Protein AF-A0A4Q3BU22-F1 (afdb_monomer_lite)

Secondary structure (DSSP, 8-state):
-HHHHHHHHHHHHHHHHHHHHHHHHHHHS-GGGHHHHHHHHHHHTHHHHHT--HHHHHHHTT-HHHHHHHHHHHHHHHHHHHHHHHHHH-HHHHHHHHHHHHHHHHHHHHHHHHTTT--GGGTS-HHHHHHHHHHHHHHHHHHHHH-

Radius of gyration: 17.02 Å; chains: 1; bounding box: 43×23×48 Å

Foldseek 3Di:
DVLVVCCVPLLVVLLVCLVCLQVVCVVVHPPVCNVVSLLVLLLSLCVLLVSDPLLVVCVVVVVVPLSVVLVVVLVVQLVVQQVVQCVVPNPSSNSVSNSVSSVVSSVSSQVVCVVVVRHPVVPDVVVVSVVSSVVSVVSSVVVVVVD

Structure (mmCIF, N/CA/C/O backbone):
data_AF-A0A4Q3BU22-F1
#
_entry.id   AF-A0A4Q3BU22-F1
#
loop_
_atom_site.group_PDB
_atom_site.id
_atom_site.type_symbol
_atom_site.label_atom_id
_atom_site.label_alt_id
_atom_site.label_comp_id
_atom_site.label_asym_id
_atom_site.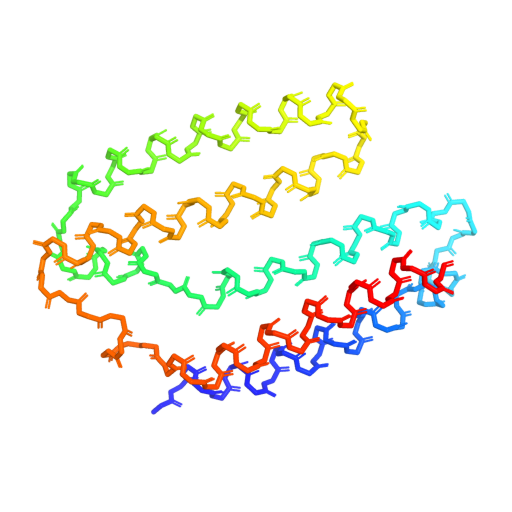label_entity_id
_atom_site.label_seq_id
_atom_site.pdbx_PDB_ins_code
_atom_site.Cartn_x
_atom_site.Cartn_y
_atom_site.Cartn_z
_atom_site.occupancy
_atom_site.B_iso_or_equiv
_atom_site.auth_seq_id
_atom_site.auth_comp_id
_atom_site.auth_asym_id
_atom_site.auth_atom_id
_atom_site.pdbx_PDB_model_num
ATOM 1 N N . HIS A 1 1 ? -25.110 2.764 0.750 1.00 54.66 1 HIS A N 1
ATOM 2 C CA . HIS A 1 1 ? -23.840 2.095 0.383 1.00 54.66 1 HIS A CA 1
ATOM 3 C C . HIS A 1 1 ? -22.987 2.927 -0.594 1.00 54.66 1 HIS A C 1
ATOM 5 O O . HIS A 1 1 ? -22.914 2.602 -1.772 1.00 54.66 1 HIS A O 1
ATOM 11 N N . LYS A 1 2 ? -22.325 4.009 -0.144 1.00 59.97 2 LYS A N 1
ATOM 12 C CA . LYS A 1 2 ? -21.425 4.809 -1.014 1.00 59.97 2 LYS A CA 1
ATOM 13 C C . LYS A 1 2 ? -20.055 4.141 -1.247 1.00 59.97 2 LYS A C 1
ATOM 15 O O . LYS A 1 2 ? -19.495 4.282 -2.327 1.00 59.97 2 LYS A O 1
ATOM 20 N N . SER A 1 3 ? -19.562 3.357 -0.283 1.00 63.97 3 SER A N 1
ATOM 21 C CA . SER A 1 3 ? -18.284 2.629 -0.366 1.00 63.97 3 SER A CA 1
ATOM 22 C C . SER A 1 3 ? -18.252 1.574 -1.481 1.00 63.97 3 SER A C 1
ATOM 24 O O . SER A 1 3 ? -17.266 1.487 -2.206 1.00 63.97 3 SER A O 1
ATOM 26 N N . LEU A 1 4 ? -19.352 0.835 -1.692 1.00 70.25 4 LEU A N 1
ATOM 27 C CA . LEU A 1 4 ? -19.467 -0.157 -2.772 1.00 70.25 4 LEU A CA 1
ATOM 28 C C . LEU A 1 4 ? -19.315 0.467 -4.163 1.00 70.25 4 LEU A C 1
ATOM 30 O O . LEU A 1 4 ? -18.581 -0.066 -4.990 1.00 70.25 4 LEU A O 1
ATOM 34 N N . ARG A 1 5 ? -19.968 1.605 -4.419 1.00 74.88 5 ARG A N 1
ATOM 35 C CA . ARG A 1 5 ? -19.894 2.288 -5.720 1.00 74.88 5 ARG A CA 1
ATOM 36 C C . ARG A 1 5 ? -18.469 2.742 -6.041 1.00 74.88 5 ARG A C 1
ATOM 38 O O . ARG A 1 5 ? -18.048 2.638 -7.186 1.00 74.88 5 ARG A O 1
ATOM 45 N N . LEU A 1 6 ? -17.727 3.195 -5.028 1.00 76.69 6 LEU A N 1
ATOM 46 C CA . LEU A 1 6 ? -16.329 3.594 -5.187 1.00 76.69 6 LEU A CA 1
ATOM 47 C C . LEU A 1 6 ? -15.446 2.399 -5.572 1.00 76.69 6 LEU A C 1
ATOM 49 O O . LEU A 1 6 ? -14.631 2.516 -6.480 1.00 76.69 6 LEU A O 1
ATOM 53 N N . MET A 1 7 ? -15.650 1.239 -4.935 1.00 79.62 7 MET A N 1
ATOM 54 C CA . MET A 1 7 ? -14.909 0.011 -5.254 1.00 79.62 7 MET A CA 1
ATOM 55 C C . MET A 1 7 ? -15.152 -0.445 -6.697 1.00 79.62 7 MET A C 1
ATOM 57 O O . MET A 1 7 ? -14.195 -0.711 -7.415 1.00 79.62 7 MET A O 1
ATOM 61 N N . HIS A 1 8 ? -16.411 -0.466 -7.145 1.00 81.06 8 HIS A N 1
ATOM 62 C CA . HIS A 1 8 ? -16.762 -0.892 -8.507 1.00 81.06 8 HIS A CA 1
ATOM 63 C C . HIS A 1 8 ? -16.247 0.059 -9.591 1.00 81.06 8 HIS A C 1
ATOM 65 O O . HIS A 1 8 ? -16.207 -0.320 -10.752 1.00 81.06 8 HIS A O 1
ATOM 71 N N . PHE A 1 9 ? -15.867 1.285 -9.238 1.00 84.00 9 PHE A N 1
ATOM 72 C CA . PHE A 1 9 ? -15.267 2.227 -10.175 1.00 84.00 9 PHE A CA 1
ATOM 73 C C . PHE A 1 9 ? -13.738 2.152 -10.142 1.00 84.00 9 PHE A C 1
ATOM 75 O O . PHE A 1 9 ? -13.093 2.030 -11.179 1.00 84.00 9 PHE A O 1
ATOM 82 N N . LEU A 1 10 ? -13.152 2.172 -8.942 1.00 84.38 10 LEU A N 1
ATOM 83 C CA . LEU A 1 10 ? -11.705 2.244 -8.768 1.00 84.38 10 LEU A CA 1
ATOM 84 C C . LEU A 1 10 ? -11.002 0.937 -9.139 1.00 84.38 10 LEU A C 1
ATOM 86 O O . LEU A 1 10 ? -9.978 0.993 -9.807 1.00 84.38 10 LEU A O 1
ATOM 90 N N . PHE A 1 11 ? -11.553 -0.229 -8.785 1.00 84.62 11 PHE A N 1
ATOM 91 C CA . PHE A 1 11 ? -10.906 -1.506 -9.109 1.00 84.62 11 PHE A CA 1
ATOM 92 C C . PHE A 1 11 ? -10.800 -1.769 -10.621 1.00 84.62 11 PHE A C 1
ATOM 94 O O . PHE A 1 11 ? -9.704 -2.113 -11.063 1.00 84.62 11 PHE A O 1
ATOM 101 N N . PRO A 1 12 ? -11.852 -1.576 -11.442 1.00 87.06 12 PRO A N 1
ATOM 102 C CA . PRO A 1 12 ? -11.730 -1.731 -12.893 1.00 87.06 12 PRO A CA 1
ATOM 103 C C . PRO A 1 12 ? -10.758 -0.739 -13.531 1.00 87.06 12 PRO A C 1
ATOM 105 O O . PRO A 1 12 ? -10.007 -1.116 -14.425 1.00 87.06 12 PRO A O 1
ATOM 108 N N . ILE A 1 13 ? -10.725 0.508 -13.050 1.00 88.69 13 ILE A N 1
ATOM 109 C CA . ILE A 1 13 ? -9.767 1.510 -13.537 1.00 88.69 13 ILE A CA 1
ATOM 110 C C . ILE A 1 13 ? -8.341 1.095 -13.188 1.00 88.69 13 ILE A C 1
ATOM 112 O O . ILE A 1 13 ? -7.465 1.142 -14.045 1.00 88.69 13 ILE A O 1
ATOM 116 N N . SER A 1 14 ? -8.102 0.651 -11.955 1.00 87.94 14 SER A N 1
ATOM 117 C CA . SER A 1 14 ? -6.804 0.126 -11.540 1.00 87.94 14 SER A CA 1
ATOM 118 C C . SER A 1 14 ? -6.390 -1.087 -12.373 1.00 87.94 14 SER A C 1
ATOM 120 O O . SER A 1 14 ? -5.241 -1.164 -12.792 1.00 87.94 14 SER A O 1
ATOM 122 N N . LEU A 1 15 ? -7.320 -1.994 -12.678 1.00 88.69 15 LEU A N 1
ATOM 123 C CA . LEU A 1 15 ? -7.057 -3.150 -13.532 1.00 88.69 15 LEU A CA 1
ATOM 124 C C . LEU A 1 15 ? -6.674 -2.730 -14.957 1.00 88.69 15 LEU A C 1
ATOM 126 O O . LEU A 1 15 ? -5.691 -3.223 -15.504 1.00 88.69 15 LEU A O 1
ATOM 130 N N . PHE A 1 16 ? -7.419 -1.785 -15.534 1.00 89.56 16 PHE A N 1
ATOM 131 C CA . PHE A 1 16 ? -7.118 -1.215 -16.843 1.00 89.56 16 PHE A CA 1
ATOM 132 C C . PHE A 1 16 ? -5.731 -0.561 -16.852 1.00 89.56 16 PHE A C 1
ATOM 134 O O . PHE A 1 16 ? -4.896 -0.886 -17.692 1.00 89.56 16 PHE A O 1
ATOM 141 N N . LEU A 1 17 ? -5.446 0.302 -15.876 1.00 87.88 17 LEU A N 1
ATOM 142 C CA . LEU A 1 17 ? -4.144 0.953 -15.744 1.00 87.88 17 LEU A CA 1
ATOM 143 C C . LEU A 1 17 ? -3.010 -0.066 -15.618 1.00 87.88 17 LEU A C 1
ATOM 145 O O . LEU A 1 17 ? -1.979 0.112 -16.255 1.00 87.88 17 LEU A O 1
ATOM 149 N N . LEU A 1 18 ? -3.206 -1.141 -14.854 1.00 88.19 18 LEU A N 1
ATOM 150 C CA . LEU A 1 18 ? -2.202 -2.183 -14.668 1.00 88.19 18 LEU A CA 1
ATOM 151 C C . LEU A 1 18 ? -1.933 -2.963 -15.958 1.00 88.19 18 LEU A C 1
ATOM 153 O O . LEU A 1 18 ? -0.777 -3.201 -16.286 1.00 88.19 18 LEU A O 1
ATOM 157 N N . ILE A 1 19 ? -2.958 -3.320 -16.733 1.00 86.50 19 ILE A N 1
ATOM 158 C CA . ILE A 1 19 ? -2.770 -4.035 -18.008 1.00 86.50 19 ILE A CA 1
ATOM 159 C C . ILE A 1 19 ? -2.093 -3.130 -19.047 1.00 86.50 19 ILE A C 1
ATOM 161 O O . ILE A 1 19 ? -1.168 -3.553 -19.739 1.00 86.50 19 ILE A O 1
ATOM 165 N N . PHE A 1 20 ? -2.517 -1.869 -19.136 1.00 85.94 20 PHE A N 1
ATOM 166 C CA . PHE A 1 20 ? -2.077 -0.957 -20.191 1.00 85.94 20 PHE A CA 1
ATOM 167 C C . PHE A 1 20 ? -0.874 -0.081 -19.820 1.00 85.94 20 PHE A C 1
ATOM 169 O O . PHE A 1 20 ? -0.441 0.697 -20.670 1.00 85.94 20 PHE A O 1
ATOM 176 N N . SER A 1 21 ? -0.303 -0.185 -18.611 1.00 84.50 21 SER A N 1
ATOM 177 C CA . SER A 1 21 ? 0.740 0.759 -18.172 1.00 84.50 21 SER A CA 1
ATOM 178 C C . SER A 1 21 ? 1.978 0.766 -19.075 1.00 84.50 21 SER A C 1
ATOM 180 O O . SER A 1 21 ? 2.477 1.839 -19.382 1.00 84.50 21 SER A O 1
ATOM 182 N N . GLY A 1 22 ? 2.445 -0.384 -19.574 1.00 82.62 22 GLY A N 1
ATOM 183 C CA . GLY A 1 22 ? 3.624 -0.451 -20.449 1.00 82.62 22 GLY A CA 1
ATOM 184 C C . GLY A 1 22 ? 3.437 0.351 -21.747 1.00 82.62 22 GLY A C 1
ATOM 185 O O . GLY A 1 22 ? 4.195 1.292 -22.001 1.00 82.62 22 GLY A O 1
ATOM 186 N N . PRO A 1 23 ? 2.400 0.045 -22.552 1.00 82.69 23 PRO A N 1
ATOM 187 C CA . PRO A 1 23 ? 2.046 0.834 -23.731 1.00 82.69 23 PRO A CA 1
ATOM 188 C C . PRO A 1 23 ? 1.755 2.308 -23.420 1.00 82.69 23 PRO A C 1
ATOM 190 O O . PRO A 1 23 ? 2.224 3.179 -24.151 1.00 82.69 23 PRO A O 1
ATOM 193 N N . LEU A 1 24 ? 1.035 2.598 -22.327 1.00 83.44 24 LEU A N 1
ATOM 194 C CA . LEU A 1 24 ? 0.748 3.969 -21.885 1.00 83.44 24 LEU A CA 1
ATOM 195 C C . LEU A 1 24 ? 2.031 4.751 -21.620 1.00 83.44 24 LEU A C 1
ATOM 197 O O . LEU A 1 24 ? 2.157 5.879 -22.086 1.00 83.44 24 LEU A O 1
ATOM 201 N N . PHE A 1 25 ? 2.997 4.156 -20.920 1.00 82.12 25 PHE A N 1
ATOM 202 C CA . PHE A 1 25 ? 4.264 4.814 -20.628 1.00 82.12 25 PHE A CA 1
ATOM 203 C C . PHE A 1 25 ? 5.104 5.019 -21.885 1.00 82.12 25 PHE A C 1
ATOM 205 O O . PHE A 1 25 ? 5.715 6.070 -22.018 1.00 82.12 25 PHE A O 1
ATOM 212 N N . LYS A 1 26 ? 5.093 4.081 -22.836 1.00 81.56 26 LYS A N 1
ATOM 213 C CA . LYS A 1 26 ? 5.780 4.256 -24.126 1.00 81.56 26 LYS A CA 1
ATOM 214 C C . LYS A 1 26 ? 5.134 5.335 -25.009 1.00 81.56 26 LYS A C 1
ATOM 216 O O . LYS A 1 26 ? 5.823 5.943 -25.820 1.00 81.56 26 LYS A O 1
ATOM 221 N N . PHE A 1 27 ? 3.820 5.534 -24.891 1.00 83.31 27 PHE A N 1
ATOM 222 C CA . PHE A 1 27 ? 3.077 6.542 -25.651 1.00 83.31 27 PHE A CA 1
ATOM 223 C C . PHE A 1 27 ? 3.173 7.942 -25.026 1.00 83.31 27 PHE A C 1
ATOM 225 O O . PHE A 1 27 ? 3.351 8.922 -25.742 1.00 83.31 27 PHE A O 1
ATOM 232 N N . LEU A 1 28 ? 3.052 8.038 -23.699 1.00 82.81 28 LEU A N 1
ATOM 233 C CA . LEU A 1 28 ? 3.053 9.307 -22.960 1.00 82.81 28 LEU A CA 1
ATOM 234 C C . LEU A 1 28 ? 4.463 9.798 -22.611 1.00 82.81 28 LEU A C 1
ATOM 236 O O . LEU A 1 28 ? 4.665 11.001 -22.452 1.00 82.81 28 LEU A O 1
ATOM 240 N N . TYR A 1 29 ? 5.426 8.885 -22.477 1.00 76.88 29 TYR A N 1
ATOM 241 C CA . TYR A 1 29 ? 6.803 9.182 -22.093 1.00 76.88 29 TYR A CA 1
ATOM 242 C C . TYR A 1 29 ? 7.804 8.580 -23.082 1.00 76.88 29 TYR A C 1
ATOM 244 O O . TYR A 1 29 ? 7.508 7.668 -23.852 1.00 76.88 29 TYR A O 1
ATOM 252 N N . ALA A 1 30 ? 9.037 9.087 -23.046 1.00 78.88 30 ALA A N 1
ATOM 253 C CA . ALA A 1 30 ? 10.124 8.510 -23.824 1.00 78.88 30 ALA A CA 1
ATOM 254 C C . ALA A 1 30 ? 10.408 7.050 -23.389 1.00 78.88 30 ALA A C 1
ATOM 256 O O . ALA A 1 30 ? 10.241 6.720 -22.212 1.00 78.88 30 ALA A O 1
ATOM 257 N N . PRO A 1 31 ? 10.933 6.183 -24.279 1.00 74.81 31 PRO A N 1
ATOM 258 C CA . PRO A 1 31 ? 11.262 4.787 -23.955 1.00 74.81 31 PRO A CA 1
ATOM 259 C C . PRO A 1 31 ? 12.200 4.611 -22.749 1.00 74.81 31 PRO A C 1
ATOM 261 O O . PRO A 1 31 ? 12.197 3.568 -22.105 1.00 74.81 31 PRO A O 1
ATOM 264 N N . ALA A 1 32 ? 12.971 5.642 -22.395 1.00 76.00 32 ALA A N 1
ATOM 265 C CA . ALA A 1 32 ? 13.815 5.662 -21.202 1.00 76.00 32 ALA A CA 1
ATOM 266 C C . ALA A 1 32 ? 13.035 5.522 -19.875 1.00 76.00 32 ALA A C 1
ATOM 268 O O . ALA A 1 32 ? 13.625 5.155 -18.862 1.00 76.00 32 ALA A O 1
ATOM 269 N N . TYR A 1 33 ? 11.721 5.773 -19.862 1.00 75.31 33 TYR A N 1
ATOM 270 C CA . TYR A 1 33 ? 10.878 5.712 -18.661 1.00 75.31 33 TYR A CA 1
ATOM 271 C C . TYR A 1 33 ? 10.175 4.362 -18.456 1.00 75.31 33 TYR A C 1
ATOM 273 O O . TYR A 1 33 ? 9.380 4.226 -17.527 1.00 75.31 33 TYR A O 1
ATOM 281 N N . ILE A 1 34 ? 10.479 3.339 -19.262 1.00 74.06 34 ILE A N 1
ATOM 282 C CA . ILE A 1 34 ? 9.925 1.983 -19.087 1.00 74.06 34 ILE A CA 1
ATOM 283 C C . ILE A 1 34 ? 10.147 1.425 -17.663 1.00 74.06 34 ILE A C 1
ATOM 285 O O . ILE A 1 34 ? 9.196 0.873 -17.108 1.00 74.06 34 ILE A O 1
ATOM 289 N N . PRO A 1 35 ? 11.302 1.627 -16.991 1.00 78.62 35 PRO A N 1
ATOM 290 C CA . PRO A 1 35 ? 11.467 1.199 -15.597 1.00 78.62 35 PRO A CA 1
ATOM 291 C C . PRO A 1 35 ? 10.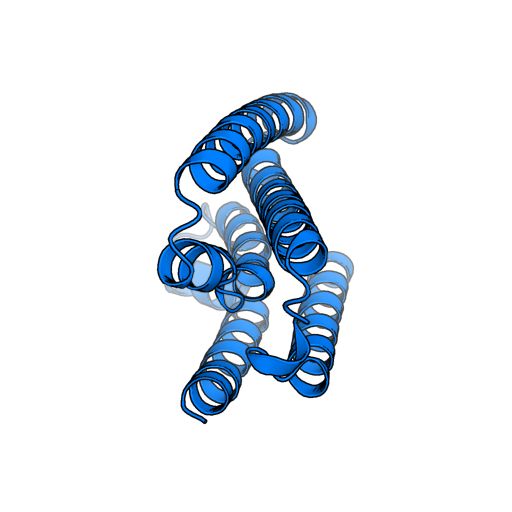468 1.845 -14.620 1.00 78.62 35 PRO A C 1
ATOM 293 O O . PRO A 1 35 ? 10.111 1.245 -13.606 1.00 78.62 35 PRO A O 1
ATOM 296 N N . ALA A 1 36 ? 9.969 3.050 -14.922 1.00 81.81 36 ALA A N 1
ATOM 297 C CA . ALA A 1 36 ? 8.956 3.717 -14.106 1.00 81.81 36 ALA A CA 1
ATOM 298 C C . ALA A 1 36 ? 7.563 3.081 -14.258 1.00 81.81 36 ALA A C 1
ATOM 300 O O . ALA A 1 36 ? 6.763 3.163 -13.324 1.00 81.81 36 ALA A O 1
ATOM 301 N N . ALA A 1 37 ? 7.287 2.395 -15.374 1.00 84.12 37 ALA A N 1
ATOM 302 C CA . ALA A 1 37 ? 6.041 1.650 -15.559 1.00 84.12 37 ALA A CA 1
ATOM 303 C C . ALA A 1 37 ? 5.924 0.502 -14.541 1.00 84.12 37 ALA A C 1
ATOM 305 O O . ALA A 1 37 ? 4.866 0.306 -13.950 1.00 84.12 37 ALA A O 1
ATOM 306 N N . HIS A 1 38 ? 7.034 -0.183 -14.247 1.00 83.88 38 HIS A N 1
ATOM 307 C CA . HIS A 1 38 ? 7.062 -1.224 -13.220 1.00 83.88 38 HIS A CA 1
ATOM 308 C C . HIS A 1 38 ? 6.770 -0.648 -11.821 1.00 83.88 38 HIS A C 1
ATOM 310 O O . HIS A 1 38 ? 6.011 -1.218 -11.039 1.00 83.88 38 HIS A O 1
ATOM 316 N N . ILE A 1 39 ? 7.352 0.506 -11.482 1.00 87.88 39 ILE A N 1
ATOM 317 C CA . ILE A 1 39 ? 7.078 1.195 -10.208 1.00 87.88 39 ILE A CA 1
ATOM 318 C C . ILE A 1 39 ? 5.598 1.595 -10.120 1.00 87.88 39 ILE A C 1
ATOM 320 O O . ILE A 1 39 ? 4.965 1.431 -9.075 1.00 87.88 39 ILE A O 1
ATOM 324 N N . PHE A 1 40 ? 5.038 2.086 -11.225 1.00 87.81 40 PHE A N 1
ATOM 325 C CA . PHE A 1 40 ? 3.625 2.424 -11.321 1.00 87.81 40 PHE A CA 1
ATOM 326 C C . PHE A 1 40 ? 2.727 1.208 -11.062 1.00 87.81 40 PHE A C 1
ATOM 328 O O . PHE A 1 40 ? 1.799 1.313 -10.262 1.00 87.81 40 PHE A O 1
ATOM 335 N N . ASP A 1 41 ? 3.034 0.049 -11.649 1.00 88.94 41 ASP A N 1
ATOM 336 C CA . ASP A 1 41 ? 2.260 -1.183 -11.445 1.00 88.94 41 ASP A CA 1
ATOM 337 C C . ASP A 1 41 ? 2.205 -1.604 -9.975 1.00 88.94 41 ASP A C 1
ATOM 339 O O . ASP A 1 41 ? 1.137 -1.941 -9.460 1.00 88.94 41 ASP A O 1
ATOM 343 N N . VAL A 1 42 ? 3.339 -1.521 -9.272 1.00 89.50 42 VAL A N 1
ATOM 344 C CA . VAL A 1 42 ? 3.396 -1.804 -7.831 1.00 89.50 42 VAL A CA 1
ATOM 345 C C . VAL A 1 42 ? 2.534 -0.804 -7.056 1.00 89.50 42 VAL A C 1
ATOM 347 O O . VAL A 1 42 ? 1.803 -1.190 -6.144 1.00 89.50 42 VAL A O 1
ATOM 350 N N . TYR A 1 43 ? 2.545 0.476 -7.432 1.00 88.38 43 TYR A N 1
ATOM 351 C CA . TYR A 1 43 ? 1.698 1.475 -6.781 1.00 88.38 43 TYR A CA 1
ATOM 352 C C . TYR A 1 43 ? 0.205 1.290 -7.043 1.00 88.38 43 TYR A C 1
ATOM 354 O O . TYR A 1 43 ? -0.596 1.640 -6.172 1.00 88.38 43 TYR A O 1
ATOM 362 N N . VAL A 1 44 ? -0.194 0.701 -8.173 1.00 88.44 44 VAL A N 1
ATOM 363 C 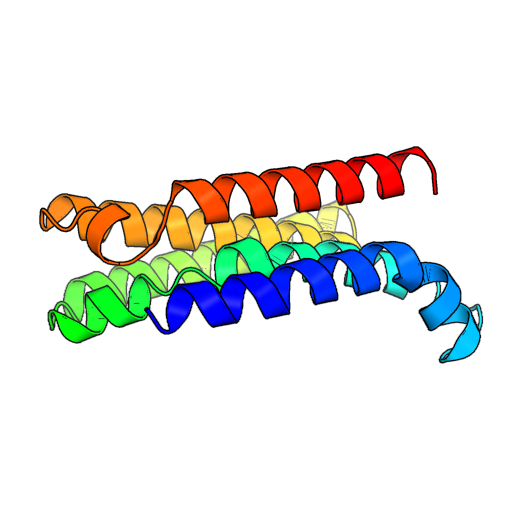CA . VAL A 1 44 ? -1.603 0.360 -8.414 1.00 88.44 44 VAL A CA 1
ATOM 364 C C . VAL A 1 44 ? -2.126 -0.597 -7.332 1.00 88.44 44 VAL A C 1
ATOM 366 O O . VAL A 1 44 ? -3.267 -0.439 -6.894 1.00 88.44 44 VAL A O 1
ATOM 369 N N . LEU A 1 45 ? -1.293 -1.503 -6.800 1.00 88.12 45 LEU A N 1
ATOM 370 C CA . LEU A 1 45 ? -1.674 -2.396 -5.692 1.00 88.12 45 LEU A CA 1
ATOM 371 C C . LEU A 1 45 ? -2.074 -1.640 -4.417 1.00 88.12 45 LEU A C 1
ATOM 373 O O . LEU A 1 45 ? -2.892 -2.139 -3.641 1.00 88.12 45 LEU A O 1
ATOM 377 N N . LEU A 1 46 ? -1.577 -0.413 -4.206 1.00 87.12 46 LEU A N 1
ATOM 378 C CA . LEU A 1 46 ? -1.961 0.399 -3.047 1.00 87.12 46 LEU A CA 1
ATOM 379 C C . LEU A 1 46 ? -3.454 0.718 -3.010 1.00 87.12 46 LEU A C 1
ATOM 381 O O . LEU A 1 46 ? -3.963 1.039 -1.933 1.00 87.12 46 LEU A O 1
ATOM 385 N N . ILE A 1 47 ? -4.169 0.624 -4.137 1.00 85.69 47 ILE A N 1
ATOM 386 C CA . ILE A 1 47 ? -5.619 0.837 -4.160 1.00 85.69 47 ILE A CA 1
ATOM 387 C C . ILE A 1 47 ? -6.339 -0.116 -3.197 1.00 85.69 47 ILE A C 1
ATOM 389 O O . ILE A 1 47 ? -7.297 0.287 -2.539 1.00 85.69 47 ILE A O 1
ATOM 393 N N . ILE A 1 48 ? -5.823 -1.341 -3.036 1.00 83.25 48 ILE A N 1
ATOM 394 C CA . ILE A 1 48 ? -6.378 -2.366 -2.147 1.00 83.25 48 ILE A CA 1
ATOM 395 C C . ILE A 1 48 ? -6.427 -1.836 -0.709 1.00 83.25 48 ILE A C 1
ATOM 397 O O . ILE A 1 48 ? -7.480 -1.867 -0.068 1.00 83.25 48 ILE A O 1
ATOM 401 N N . SER A 1 49 ? -5.308 -1.280 -0.239 1.00 81.31 49 SER A N 1
ATOM 402 C CA . SER A 1 49 ? -5.175 -0.714 1.105 1.00 81.31 49 SER A CA 1
ATOM 403 C C . SER A 1 49 ? -5.859 0.647 1.234 1.00 81.31 49 SER A C 1
ATOM 405 O O . SER A 1 49 ? -6.447 0.936 2.274 1.00 81.31 49 SER A O 1
ATOM 407 N N . ARG A 1 50 ? -5.827 1.491 0.192 1.00 79.81 50 ARG A N 1
ATOM 408 C CA . ARG A 1 50 ? -6.410 2.848 0.215 1.00 79.81 50 ARG A CA 1
ATOM 409 C C . ARG A 1 50 ? -7.934 2.863 0.258 1.00 79.81 50 ARG A C 1
ATOM 4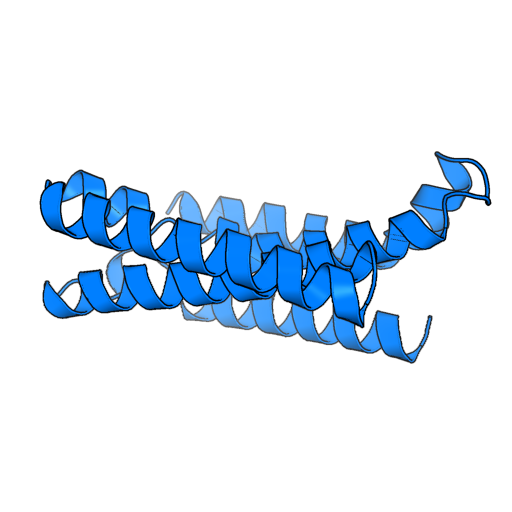11 O O . ARG A 1 50 ? -8.506 3.845 0.713 1.00 79.81 50 ARG A O 1
ATOM 418 N N . LEU A 1 51 ? -8.589 1.796 -0.189 1.00 76.94 51 LEU A N 1
ATOM 419 C CA . LEU A 1 51 ? -10.047 1.668 -0.133 1.00 76.94 51 LEU A CA 1
ATOM 420 C C . LEU A 1 51 ? -10.573 1.293 1.259 1.00 76.94 51 LEU A C 1
ATOM 422 O O . LEU A 1 51 ? -11.775 1.405 1.512 1.00 76.94 51 LEU A O 1
ATOM 426 N N . ILE A 1 52 ? -9.690 0.861 2.162 1.00 77.31 52 ILE A N 1
ATOM 427 C CA . ILE A 1 52 ? -10.020 0.578 3.556 1.00 77.31 52 ILE A CA 1
ATOM 428 C C . ILE A 1 52 ? -9.665 1.818 4.382 1.00 77.31 52 ILE A C 1
ATOM 430 O O . ILE A 1 52 ? -8.497 2.188 4.507 1.00 77.31 52 ILE A O 1
ATOM 434 N N . PHE A 1 53 ? -10.673 2.430 5.006 1.00 78.81 53 PHE A N 1
ATOM 435 C CA . PHE A 1 53 ? -10.520 3.635 5.830 1.00 78.81 53 PHE A CA 1
ATOM 436 C C . PHE A 1 53 ? -10.701 3.345 7.337 1.00 78.81 53 PHE A C 1
ATOM 438 O O . PHE A 1 53 ? -11.564 3.950 7.973 1.00 78.81 53 PHE A O 1
ATOM 445 N N . PRO A 1 54 ? -9.921 2.430 7.955 1.00 75.56 54 PRO A N 1
ATOM 446 C CA . PRO A 1 54 ? -10.110 2.075 9.361 1.00 75.56 54 PRO A CA 1
ATOM 447 C C . PRO A 1 54 ? -9.704 3.230 10.284 1.00 75.56 54 PRO A C 1
ATOM 449 O O . PRO A 1 54 ? -10.292 3.411 11.342 1.00 75.56 54 PRO A O 1
ATOM 452 N N . GLN A 1 55 ? -8.758 4.066 9.846 1.00 76.12 55 GLN A N 1
ATOM 453 C CA . GLN A 1 55 ? -8.330 5.266 10.557 1.00 76.12 55 GLN A CA 1
ATOM 454 C C . GLN A 1 55 ? -9.487 6.259 10.741 1.00 76.12 55 GLN A C 1
ATOM 456 O O . GLN A 1 55 ? -9.672 6.798 11.826 1.00 76.12 55 GLN A O 1
ATOM 461 N N . THR A 1 56 ? -10.314 6.456 9.709 1.00 81.38 56 THR A N 1
ATOM 462 C CA . THR A 1 56 ? -11.511 7.306 9.786 1.00 81.38 56 THR A CA 1
ATOM 463 C C . THR A 1 56 ? -12.522 6.757 10.791 1.00 81.38 56 THR A C 1
ATOM 465 O O . THR A 1 56 ? -13.133 7.530 11.521 1.00 81.38 56 THR A O 1
ATOM 468 N N . VAL A 1 57 ? -12.663 5.430 10.873 1.00 80.06 57 VAL A N 1
ATOM 469 C CA . VAL A 1 57 ? -13.527 4.776 11.869 1.00 80.06 57 VAL A CA 1
ATOM 470 C C . VAL A 1 57 ? -12.973 4.980 13.284 1.00 80.06 57 VAL A C 1
ATOM 472 O O . VAL A 1 57 ? -13.724 5.380 14.167 1.00 80.06 57 VAL A O 1
ATOM 475 N N . LEU A 1 58 ? -11.665 4.783 13.493 1.00 75.19 58 LEU A N 1
ATOM 476 C CA . LEU A 1 58 ? -10.988 5.018 14.779 1.00 75.19 58 LEU A CA 1
ATOM 477 C C . LEU A 1 58 ? -11.094 6.481 15.251 1.00 75.19 58 LEU A C 1
ATOM 479 O O . LEU A 1 58 ? -11.299 6.732 16.439 1.00 75.19 58 LEU A O 1
ATOM 483 N N . LEU A 1 59 ? -10.990 7.439 14.326 1.00 80.38 59 LEU A N 1
ATOM 484 C CA . LEU A 1 59 ? -11.208 8.864 14.597 1.00 80.38 59 LEU A CA 1
ATOM 485 C C . LEU A 1 59 ? -12.659 9.157 14.994 1.00 80.38 59 LEU A C 1
ATOM 487 O O . LEU A 1 59 ? -12.894 9.909 15.938 1.00 80.38 59 LEU A O 1
ATOM 491 N N . ALA A 1 60 ? -13.628 8.548 14.306 1.00 80.12 60 ALA A N 1
ATOM 492 C CA . ALA A 1 60 ? -15.051 8.748 14.579 1.00 80.12 60 ALA A CA 1
ATOM 493 C C . ALA A 1 60 ? -15.474 8.240 15.969 1.00 80.12 60 ALA A C 1
ATOM 495 O O . ALA A 1 60 ? -16.394 8.793 16.562 1.00 80.12 60 ALA A O 1
ATOM 496 N N . ILE A 1 61 ? -14.788 7.229 16.512 1.00 80.50 61 ILE A N 1
ATOM 497 C CA . ILE A 1 61 ? -15.022 6.716 17.875 1.00 80.50 61 ILE A CA 1
ATOM 498 C C . ILE A 1 61 ? -14.187 7.436 18.955 1.00 80.50 61 ILE A C 1
ATOM 500 O O . ILE A 1 61 ? -14.074 6.940 20.075 1.00 80.50 61 ILE A O 1
ATOM 504 N N . HIS A 1 62 ? -13.580 8.586 18.627 1.00 74.94 62 HIS A N 1
ATOM 505 C CA . HIS A 1 62 ? -12.811 9.455 19.532 1.00 74.94 62 HIS A CA 1
ATOM 506 C C . HIS A 1 62 ? -11.632 8.789 20.273 1.00 74.94 62 HIS A C 1
ATOM 508 O O . HIS A 1 62 ? -11.187 9.275 21.315 1.00 74.94 62 HIS A O 1
ATOM 514 N N . GLN A 1 63 ? -11.048 7.714 19.732 1.00 69.31 63 GLN A N 1
ATOM 515 C CA . GLN A 1 63 ? -9.899 7.030 20.350 1.00 69.31 63 GLN A CA 1
ATOM 516 C C . GLN A 1 63 ? -8.548 7.626 19.953 1.00 69.31 63 GLN A C 1
ATOM 518 O O . GLN A 1 63 ? -7.622 6.927 19.534 1.00 69.31 63 GLN A O 1
ATOM 523 N N . ASN A 1 64 ? -8.421 8.938 20.137 1.00 72.62 64 ASN A N 1
ATOM 524 C CA . ASN A 1 64 ? -7.288 9.717 19.642 1.00 72.62 64 ASN A CA 1
ATOM 525 C C . ASN A 1 64 ? -5.941 9.266 20.234 1.00 72.62 64 ASN A C 1
ATOM 527 O O . ASN A 1 64 ? -4.943 9.259 19.525 1.00 72.62 64 ASN A O 1
ATOM 531 N N . GLN A 1 65 ? -5.894 8.823 21.496 1.00 76.06 65 GLN A N 1
ATOM 532 C CA . GLN A 1 65 ? -4.632 8.394 22.118 1.00 76.06 65 GLN A CA 1
ATOM 533 C C . GLN A 1 65 ? -4.077 7.101 21.503 1.00 76.06 65 GLN A C 1
ATOM 535 O O . GLN A 1 65 ? -2.902 7.040 21.152 1.00 76.06 65 GLN A O 1
ATOM 540 N N . LYS A 1 66 ? -4.918 6.072 21.325 1.00 73.94 66 LYS A N 1
ATOM 541 C CA . LYS A 1 66 ? -4.498 4.807 20.692 1.00 73.94 66 LYS A CA 1
ATOM 542 C C . LYS A 1 66 ? -4.153 5.013 19.219 1.00 73.94 66 LYS A C 1
ATOM 544 O O . LYS A 1 66 ? -3.216 4.402 18.717 1.00 73.94 66 LYS A O 1
ATOM 549 N N . LEU A 1 67 ? -4.872 5.915 18.554 1.00 77.81 67 LEU A N 1
ATOM 550 C CA . LEU A 1 67 ? -4.600 6.298 17.176 1.00 77.81 67 LEU A CA 1
ATOM 551 C C . LEU A 1 67 ? -3.228 6.962 17.010 1.00 77.81 67 LEU A C 1
ATOM 553 O O . LEU A 1 67 ? -2.511 6.641 16.065 1.00 77.81 67 LEU A O 1
ATOM 557 N N . LEU A 1 68 ? -2.849 7.862 17.922 1.00 81.81 68 LEU A N 1
ATOM 558 C CA . LEU A 1 68 ? -1.537 8.514 17.895 1.00 81.81 68 LEU A CA 1
ATOM 559 C C . LEU A 1 68 ? -0.399 7.497 18.031 1.00 81.81 68 LEU A C 1
ATOM 561 O O . LEU A 1 68 ? 0.536 7.530 17.235 1.00 81.81 68 LEU A O 1
ATOM 565 N N . TRP A 1 69 ? -0.508 6.553 18.971 1.00 83.25 69 TRP A N 1
ATOM 566 C CA . TRP A 1 69 ? 0.470 5.468 19.114 1.00 83.25 69 TRP A CA 1
ATOM 567 C C . TRP A 1 69 ? 0.540 4.572 17.873 1.00 83.25 69 TRP A C 1
ATOM 569 O O . TRP A 1 69 ? 1.635 4.272 17.398 1.00 83.25 69 TRP A O 1
ATOM 579 N N . ALA A 1 70 ? -0.614 4.190 17.315 1.00 81.44 70 ALA A N 1
ATOM 580 C CA . ALA A 1 70 ? -0.686 3.397 16.088 1.00 81.44 70 ALA A CA 1
ATOM 581 C C . ALA A 1 70 ? 0.008 4.104 14.914 1.00 81.44 70 ALA A C 1
ATOM 583 O O . ALA A 1 70 ? 0.824 3.499 14.222 1.00 81.44 70 ALA A O 1
ATOM 584 N N . THR A 1 71 ? -0.265 5.400 14.750 1.00 82.50 71 THR A N 1
ATOM 585 C CA . THR A 1 71 ? 0.303 6.226 13.678 1.00 82.50 71 THR A CA 1
ATOM 586 C C . THR A 1 71 ? 1.813 6.403 13.878 1.00 82.50 71 THR A C 1
ATOM 588 O O . THR A 1 71 ? 2.581 6.291 12.930 1.00 82.50 71 THR A O 1
ATOM 591 N N . GLY A 1 72 ? 2.286 6.614 15.111 1.00 87.94 72 GLY A N 1
ATOM 592 C CA . GLY A 1 72 ? 3.723 6.697 15.397 1.00 87.94 72 GLY A CA 1
ATOM 593 C C . GLY A 1 72 ? 4.472 5.417 15.012 1.00 87.94 72 GLY A C 1
ATOM 594 O O . GLY A 1 72 ? 5.489 5.470 14.320 1.00 87.94 72 GLY A O 1
ATOM 595 N N . PHE A 1 73 ? 3.935 4.259 15.401 1.00 86.94 73 PHE A N 1
ATOM 596 C CA . PHE A 1 73 ? 4.527 2.965 15.059 1.00 86.94 73 PHE A CA 1
ATOM 597 C C . PHE A 1 73 ? 4.475 2.678 13.550 1.00 86.94 73 PHE A C 1
ATOM 599 O O . PHE A 1 73 ? 5.445 2.188 12.970 1.00 86.94 73 PHE A O 1
ATOM 606 N N . GLU A 1 74 ? 3.377 3.051 12.893 1.00 86.25 74 GLU A N 1
ATOM 607 C CA . GLU A 1 74 ? 3.225 2.981 11.439 1.00 86.25 74 GLU A CA 1
ATOM 608 C C . GLU A 1 74 ? 4.328 3.761 10.711 1.00 86.25 74 GLU A C 1
ATOM 610 O O . GLU A 1 74 ? 4.936 3.237 9.775 1.00 86.25 74 GLU A O 1
ATOM 615 N N . TRP A 1 75 ? 4.612 4.992 11.136 1.00 90.81 75 TRP A N 1
ATOM 616 C CA . TRP A 1 75 ? 5.653 5.818 10.524 1.00 90.81 75 TRP A CA 1
ATOM 617 C C . TRP A 1 75 ? 7.040 5.184 10.643 1.00 90.81 75 TRP A C 1
ATOM 619 O O . TRP A 1 75 ? 7.790 5.170 9.665 1.00 90.81 75 TRP A O 1
ATOM 629 N N . ILE A 1 76 ? 7.359 4.598 11.800 1.00 92.69 76 ILE A N 1
ATOM 630 C CA . ILE A 1 76 ? 8.626 3.886 12.013 1.00 92.69 76 ILE A CA 1
ATOM 631 C C . ILE A 1 76 ? 8.733 2.694 11.058 1.00 92.69 76 ILE A C 1
ATOM 633 O O . ILE A 1 76 ? 9.749 2.543 10.380 1.00 92.69 76 ILE A O 1
ATOM 637 N N . ILE A 1 77 ? 7.672 1.887 10.948 1.00 91.31 77 ILE A N 1
ATOM 638 C CA . ILE A 1 77 ? 7.623 0.753 10.016 1.00 91.31 77 ILE A CA 1
ATOM 639 C C . ILE A 1 77 ? 7.802 1.229 8.570 1.00 91.31 77 ILE A C 1
ATOM 641 O O . ILE A 1 77 ? 8.594 0.643 7.833 1.00 91.31 77 ILE A O 1
ATOM 645 N N . LYS A 1 78 ? 7.102 2.294 8.160 1.00 90.88 78 LYS A N 1
ATOM 646 C CA . LYS A 1 78 ? 7.178 2.854 6.801 1.00 90.88 78 LYS A CA 1
ATOM 647 C C . LYS A 1 78 ? 8.586 3.307 6.449 1.00 90.88 78 LYS A C 1
ATOM 649 O O . LYS A 1 78 ? 9.088 2.966 5.381 1.00 90.88 78 LYS A O 1
ATOM 654 N N . ILE A 1 79 ? 9.218 4.070 7.333 1.00 93.44 79 ILE A N 1
ATOM 655 C CA . ILE A 1 79 ? 10.577 4.568 7.112 1.00 93.44 79 ILE A CA 1
ATOM 656 C C . ILE A 1 79 ? 11.563 3.395 7.101 1.00 93.44 79 ILE A C 1
ATOM 658 O O . ILE A 1 79 ? 12.364 3.286 6.173 1.00 93.44 79 ILE A O 1
ATOM 662 N N . GLY A 1 80 ? 11.461 2.485 8.074 1.00 94.69 80 GLY A N 1
ATOM 663 C CA . GLY A 1 80 ? 12.342 1.323 8.186 1.00 94.69 80 GLY A CA 1
ATOM 664 C C . GLY A 1 80 ? 12.284 0.411 6.959 1.00 94.69 80 GLY A C 1
ATOM 665 O O . GLY A 1 80 ? 13.323 0.101 6.378 1.00 94.69 80 GLY A O 1
ATOM 666 N N . LEU A 1 81 ? 11.079 0.039 6.513 1.00 92.50 81 LEU A N 1
ATOM 667 C CA . LEU A 1 81 ? 10.888 -0.780 5.310 1.00 92.50 81 LEU A CA 1
ATOM 668 C C . LEU A 1 81 ? 11.408 -0.078 4.057 1.00 92.50 81 LEU A C 1
ATOM 670 O O . LEU A 1 81 ? 12.082 -0.716 3.254 1.00 92.50 81 LEU A O 1
ATOM 674 N N . ASN A 1 82 ? 11.126 1.219 3.894 1.00 92.44 82 ASN A N 1
ATOM 675 C CA . ASN A 1 82 ? 11.584 1.960 2.719 1.00 92.44 82 ASN A CA 1
ATOM 676 C C . ASN A 1 82 ? 13.110 2.010 2.636 1.00 92.44 82 ASN A C 1
ATOM 678 O O . ASN A 1 82 ? 13.655 1.746 1.568 1.00 92.44 82 ASN A O 1
ATOM 682 N N . ILE A 1 83 ? 13.800 2.294 3.745 1.00 93.81 83 ILE A N 1
ATOM 683 C CA . ILE A 1 83 ? 15.270 2.308 3.780 1.00 93.81 83 ILE A CA 1
ATOM 684 C C . ILE A 1 83 ? 15.820 0.910 3.485 1.00 93.81 83 ILE A C 1
ATOM 686 O O . ILE A 1 83 ? 16.725 0.760 2.663 1.00 93.81 83 ILE A O 1
ATOM 690 N N . TRP A 1 84 ? 15.255 -0.120 4.117 1.00 94.44 84 TRP A N 1
ATOM 691 C CA . TRP A 1 84 ? 15.736 -1.488 3.959 1.00 94.44 84 TRP A CA 1
ATOM 692 C C . TRP A 1 84 ? 15.568 -1.996 2.521 1.00 94.44 84 TRP A C 1
ATOM 694 O O . TRP A 1 84 ? 16.509 -2.527 1.930 1.00 94.44 84 TRP A O 1
ATOM 704 N N . PHE A 1 85 ? 14.400 -1.783 1.917 1.00 92.25 85 PHE A N 1
ATOM 705 C CA . PHE A 1 85 ? 14.138 -2.231 0.551 1.00 92.25 85 PHE A CA 1
ATOM 706 C C . PHE A 1 85 ? 14.848 -1.376 -0.493 1.00 92.25 85 PHE A C 1
ATOM 708 O O . PHE A 1 85 ? 15.226 -1.912 -1.532 1.00 92.25 85 PHE A O 1
ATOM 715 N N . LEU A 1 86 ? 15.056 -0.081 -0.232 1.00 92.31 86 LEU A N 1
ATOM 716 C CA . LEU A 1 86 ? 15.884 0.763 -1.091 1.00 92.31 86 LEU A CA 1
ATOM 717 C C . LEU A 1 86 ? 17.301 0.193 -1.203 1.00 92.31 86 LEU A C 1
ATOM 719 O O . LEU A 1 86 ? 17.851 0.146 -2.300 1.00 92.31 86 LEU A O 1
ATOM 723 N N . TYR A 1 87 ? 17.873 -0.279 -0.094 1.00 92.19 87 TYR A N 1
ATOM 724 C CA . TYR A 1 87 ? 19.212 -0.861 -0.104 1.00 92.19 87 TYR A CA 1
ATOM 725 C C . TYR A 1 87 ? 19.286 -2.175 -0.900 1.00 92.19 87 TYR A C 1
ATOM 727 O O . TYR A 1 87 ? 20.263 -2.406 -1.604 1.00 92.19 87 TYR A O 1
ATOM 735 N N . ILE A 1 88 ? 18.254 -3.023 -0.822 1.00 91.38 88 ILE A N 1
ATOM 736 C CA . ILE A 1 88 ? 18.250 -4.343 -1.479 1.00 91.38 88 ILE A CA 1
ATOM 737 C C . ILE A 1 88 ? 17.852 -4.254 -2.960 1.00 91.38 88 ILE A C 1
ATOM 739 O O . ILE A 1 88 ? 18.469 -4.890 -3.810 1.00 91.38 88 ILE A O 1
ATOM 743 N N . PHE A 1 89 ? 16.804 -3.490 -3.274 1.00 85.75 89 PHE A N 1
ATOM 744 C CA . PHE A 1 89 ? 16.136 -3.505 -4.582 1.00 85.75 89 PHE A CA 1
ATOM 745 C C . PHE A 1 89 ? 16.220 -2.164 -5.327 1.00 85.75 89 PHE A C 1
ATOM 747 O O . PHE A 1 89 ? 15.645 -2.026 -6.408 1.00 85.75 89 PHE A O 1
ATOM 754 N N . GLY A 1 90 ? 16.890 -1.153 -4.767 1.00 87.12 90 GLY A N 1
ATOM 755 C CA . GLY A 1 90 ? 16.960 0.183 -5.353 1.00 87.12 90 GLY A CA 1
ATOM 756 C C . GLY A 1 90 ? 15.610 0.910 -5.338 1.00 87.12 90 GLY A C 1
ATOM 757 O O . GLY A 1 90 ? 14.763 0.694 -4.471 1.00 87.12 90 GLY A O 1
ATOM 758 N N . LEU A 1 91 ? 15.385 1.784 -6.322 1.00 85.94 91 LEU A N 1
ATOM 759 C CA . LEU A 1 91 ? 14.161 2.593 -6.417 1.00 85.94 91 LEU A CA 1
ATOM 760 C C . LEU A 1 91 ? 12.857 1.765 -6.481 1.00 85.94 91 LEU A C 1
ATOM 762 O O . LEU A 1 91 ? 11.912 2.131 -5.779 1.00 85.94 91 LEU A O 1
ATOM 766 N N . PRO A 1 92 ? 12.766 0.641 -7.227 1.00 86.50 92 PRO A N 1
ATOM 767 C CA . PRO A 1 92 ? 11.594 -0.240 -7.170 1.00 86.50 92 PRO A CA 1
ATOM 768 C C . PRO A 1 92 ? 11.329 -0.817 -5.774 1.00 86.50 92 PRO A C 1
ATOM 770 O O . PRO A 1 92 ? 10.175 -1.031 -5.403 1.00 86.50 92 PRO A O 1
ATOM 773 N N . GLY A 1 93 ? 12.383 -1.002 -4.974 1.00 87.12 93 GLY A N 1
ATOM 774 C CA . GLY A 1 93 ? 12.293 -1.424 -3.578 1.00 87.12 93 GLY A CA 1
ATOM 775 C C . GLY A 1 93 ? 11.395 -0.532 -2.733 1.00 87.12 93 GLY A C 1
ATOM 776 O O . GLY A 1 93 ? 10.591 -1.038 -1.955 1.00 87.12 93 GLY A O 1
ATOM 777 N N . ILE A 1 94 ? 11.460 0.784 -2.942 1.00 89.44 94 ILE A N 1
ATOM 778 C CA . ILE A 1 94 ? 10.610 1.755 -2.238 1.00 89.44 94 ILE A CA 1
ATOM 779 C C . ILE A 1 94 ? 9.126 1.477 -2.518 1.00 89.44 94 ILE A C 1
ATOM 781 O O . ILE A 1 94 ? 8.297 1.531 -1.609 1.00 89.44 94 ILE A O 1
ATOM 785 N N . ALA A 1 95 ? 8.768 1.135 -3.759 1.00 88.81 95 ALA A N 1
ATOM 786 C CA . ALA A 1 95 ? 7.382 0.839 -4.112 1.00 88.81 95 ALA A CA 1
ATOM 787 C C . ALA A 1 95 ? 6.881 -0.422 -3.388 1.00 88.81 95 ALA A C 1
ATOM 789 O O . ALA A 1 95 ? 5.805 -0.406 -2.785 1.00 88.81 95 ALA A O 1
ATOM 790 N N . TYR A 1 96 ? 7.691 -1.484 -3.367 1.00 88.12 96 TYR A N 1
ATOM 791 C CA . TYR A 1 96 ? 7.376 -2.716 -2.639 1.00 88.12 96 TYR A CA 1
ATOM 792 C C . TYR A 1 96 ? 7.272 -2.496 -1.126 1.00 88.12 96 TYR A C 1
ATOM 794 O O . TYR A 1 96 ? 6.302 -2.936 -0.503 1.00 88.12 96 TYR A O 1
ATOM 802 N N . ALA A 1 97 ? 8.222 -1.765 -0.539 1.00 91.94 97 ALA A N 1
ATOM 803 C CA . ALA A 1 97 ? 8.183 -1.388 0.870 1.00 91.94 97 ALA A CA 1
ATOM 804 C C . ALA A 1 97 ? 6.936 -0.578 1.205 1.00 91.94 97 ALA A C 1
ATOM 806 O O . ALA A 1 97 ? 6.309 -0.819 2.233 1.00 91.94 97 ALA A O 1
ATOM 807 N N . THR A 1 98 ? 6.534 0.334 0.323 1.00 90.38 98 THR A N 1
ATOM 808 C CA . THR A 1 98 ? 5.318 1.124 0.503 1.00 90.38 98 THR A CA 1
ATOM 809 C C . THR A 1 98 ? 4.084 0.221 0.539 1.00 90.38 98 THR A C 1
ATOM 811 O O . THR A 1 98 ? 3.269 0.355 1.452 1.00 90.38 98 THR A O 1
ATOM 814 N N . VAL A 1 99 ? 3.953 -0.742 -0.381 1.00 88.50 99 VAL A N 1
ATOM 815 C CA . VAL A 1 99 ? 2.838 -1.711 -0.370 1.00 88.50 99 VAL A CA 1
ATOM 816 C C . VAL A 1 99 ? 2.806 -2.503 0.935 1.00 88.50 99 VAL A C 1
ATOM 818 O O . VAL A 1 99 ? 1.765 -2.544 1.596 1.00 88.50 99 VAL A O 1
ATOM 821 N N . LEU A 1 100 ? 3.942 -3.071 1.344 1.00 88.56 100 LEU A N 1
ATOM 822 C CA . LEU A 1 100 ? 4.045 -3.835 2.589 1.00 88.56 100 LEU A CA 1
ATOM 823 C C . LEU A 1 100 ? 3.744 -2.980 3.821 1.00 88.56 100 LEU A C 1
ATOM 825 O O . LEU A 1 100 ? 3.000 -3.407 4.700 1.00 88.56 100 LEU A O 1
ATOM 829 N N . ALA A 1 101 ? 4.260 -1.756 3.879 1.00 89.75 101 ALA A N 1
ATOM 830 C CA . ALA A 1 101 ? 4.050 -0.877 5.016 1.00 89.75 101 ALA A CA 1
ATOM 831 C C . ALA A 1 101 ? 2.582 -0.441 5.143 1.00 89.75 101 ALA A C 1
ATOM 833 O O . ALA A 1 101 ? 2.044 -0.425 6.249 1.00 89.75 101 ALA A O 1
ATOM 834 N N . TYR A 1 102 ? 1.901 -0.157 4.027 1.00 87.00 102 TYR A N 1
ATOM 835 C CA . TYR A 1 102 ? 0.461 0.115 4.042 1.00 87.00 102 TYR A CA 1
ATOM 836 C C . TYR A 1 102 ? -0.366 -1.117 4.427 1.00 87.00 102 TYR A C 1
ATOM 838 O O . TYR A 1 102 ? -1.392 -0.968 5.089 1.00 87.00 102 TYR A O 1
ATOM 846 N N . LEU A 1 103 ? 0.041 -2.330 4.038 1.00 85.50 103 LEU A N 1
ATOM 847 C CA . LEU A 1 103 ? -0.629 -3.552 4.495 1.00 85.50 103 LEU A CA 1
ATOM 848 C C . LEU A 1 103 ? -0.484 -3.720 6.014 1.00 85.50 103 LEU A C 1
ATOM 850 O O . LEU A 1 103 ? -1.489 -3.906 6.703 1.00 85.50 103 LEU A O 1
ATOM 854 N N . SER A 1 104 ? 0.732 -3.563 6.541 1.00 86.31 104 SER A N 1
ATOM 855 C CA . SER A 1 104 ? 1.014 -3.610 7.982 1.00 86.31 104 SER A CA 1
ATOM 856 C C . SER A 1 104 ? 0.210 -2.567 8.761 1.00 86.31 104 SER A C 1
ATOM 858 O O . SER A 1 104 ? -0.414 -2.899 9.767 1.00 86.31 104 SER A O 1
ATOM 860 N N . GLU A 1 105 ? 0.141 -1.329 8.263 1.00 84.56 105 GLU A N 1
ATOM 861 C CA . GLU A 1 105 ? -0.703 -0.267 8.826 1.00 84.56 105 GLU A CA 1
ATOM 862 C C . GLU A 1 105 ? -2.166 -0.715 8.961 1.00 84.56 105 GLU A C 1
ATOM 864 O O . GLU A 1 105 ? -2.788 -0.543 10.014 1.00 84.56 105 GLU A O 1
ATOM 869 N N . LYS A 1 106 ? -2.743 -1.289 7.897 1.00 83.81 106 LYS A N 1
ATOM 870 C CA . LYS A 1 106 ? -4.144 -1.723 7.928 1.00 83.81 106 LYS A CA 1
ATOM 871 C C . LYS A 1 106 ? -4.361 -2.833 8.940 1.00 83.81 106 LYS A C 1
ATOM 873 O O . LYS A 1 106 ? -5.357 -2.768 9.656 1.00 83.81 106 LYS A O 1
ATOM 878 N N . LEU A 1 107 ? -3.438 -3.785 9.051 1.00 84.50 107 LEU A N 1
ATOM 879 C CA . LEU A 1 107 ? -3.516 -4.839 10.064 1.00 84.50 107 LEU A CA 1
ATOM 880 C C . LEU A 1 107 ? -3.490 -4.262 11.485 1.00 84.50 107 LEU A C 1
ATOM 882 O O . LEU A 1 107 ? -4.321 -4.651 12.304 1.00 84.50 107 LEU A O 1
ATOM 886 N N . ILE A 1 108 ? -2.621 -3.284 11.757 1.00 84.75 108 ILE A N 1
ATOM 887 C CA . ILE A 1 108 ? -2.542 -2.606 13.060 1.00 84.75 108 ILE A CA 1
ATOM 888 C C . ILE A 1 108 ? -3.855 -1.875 13.377 1.00 84.75 108 ILE A C 1
ATOM 890 O O . ILE A 1 108 ? -4.425 -2.051 14.455 1.00 84.75 108 ILE A O 1
ATOM 894 N N . HIS A 1 109 ? -4.386 -1.090 12.437 1.00 81.38 109 HIS A N 1
ATOM 895 C CA . HIS A 1 109 ? -5.646 -0.369 12.644 1.00 81.38 109 HIS A CA 1
ATOM 896 C C . HIS A 1 109 ? -6.847 -1.308 12.809 1.00 81.38 109 HIS A C 1
ATOM 898 O O . HIS A 1 109 ? -7.718 -1.058 13.643 1.00 81.38 109 HIS A O 1
ATOM 904 N N . ILE A 1 110 ? -6.890 -2.402 12.048 1.00 82.25 110 ILE A N 1
ATOM 905 C CA . ILE A 1 110 ? -7.910 -3.445 12.184 1.00 82.25 110 ILE A CA 1
ATOM 906 C C . ILE A 1 110 ? -7.825 -4.105 13.561 1.00 82.2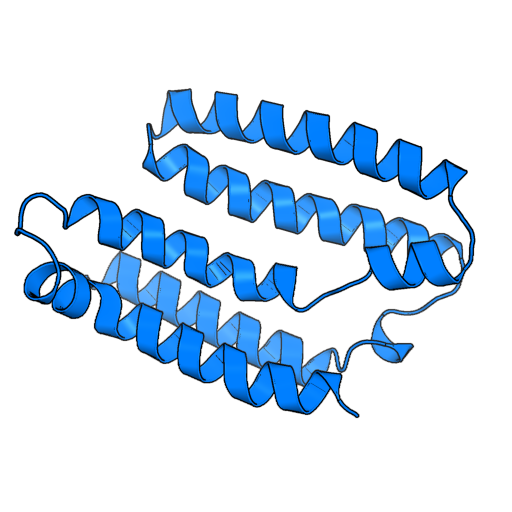5 110 ILE A C 1
ATOM 908 O O . ILE A 1 110 ? -8.855 -4.294 14.207 1.00 82.25 110 ILE A O 1
ATOM 912 N N . TYR A 1 111 ? -6.618 -4.425 14.024 1.00 83.69 111 TYR A N 1
ATOM 913 C CA . TYR A 1 111 ? -6.402 -5.015 15.340 1.00 83.69 111 TYR A CA 1
ATOM 914 C C . TYR A 1 111 ? -6.919 -4.095 16.455 1.00 83.69 111 TYR A C 1
ATOM 916 O O . TYR A 1 111 ? -7.676 -4.537 17.320 1.00 83.69 111 TYR A O 1
ATOM 924 N N . PHE A 1 112 ? -6.618 -2.794 16.387 1.00 80.75 112 PHE A N 1
ATOM 925 C CA . PHE A 1 112 ? -7.151 -1.824 17.346 1.00 80.75 112 PHE A CA 1
ATOM 926 C C . PHE A 1 112 ? -8.679 -1.694 17.298 1.00 80.75 112 PHE A C 1
ATOM 928 O O . PHE A 1 112 ? -9.298 -1.541 18.349 1.00 80.75 112 PHE A O 1
ATOM 935 N N . LEU A 1 113 ? -9.302 -1.782 16.118 1.00 79.88 113 LEU A N 1
ATOM 936 C CA . LEU A 1 113 ? -10.767 -1.805 15.996 1.00 79.88 113 LEU A CA 1
ATOM 937 C C . LEU A 1 113 ? -11.375 -3.077 16.597 1.00 79.88 113 LEU A C 1
ATOM 939 O O . LEU A 1 113 ? -12.410 -3.012 17.262 1.00 79.88 113 LEU A O 1
ATOM 943 N N . TRP A 1 114 ? -10.713 -4.221 16.419 1.00 80.06 114 TRP A N 1
ATOM 944 C CA . TRP A 1 114 ? -11.164 -5.489 16.985 1.00 80.06 114 TRP A CA 1
ATOM 945 C C . TRP A 1 114 ? -11.125 -5.482 18.517 1.00 80.06 114 TRP A C 1
ATOM 947 O O . TRP A 1 114 ? -12.090 -5.908 19.148 1.00 80.06 114 TRP A O 1
ATOM 957 N N . MET A 1 115 ? -10.095 -4.877 19.121 1.00 79.56 115 MET A N 1
ATOM 958 C CA . MET A 1 115 ? -10.047 -4.639 20.574 1.00 79.56 115 MET A CA 1
ATOM 959 C C . MET A 1 115 ? -11.215 -3.781 21.095 1.00 79.56 115 MET A C 1
ATOM 961 O O . MET A 1 115 ? -11.470 -3.760 22.295 1.00 79.56 115 MET A O 1
ATOM 965 N N . GLN A 1 116 ? -11.908 -3.055 20.214 1.00 76.38 116 GLN A N 1
ATOM 966 C CA . GLN A 1 116 ? -13.055 -2.203 20.535 1.00 76.38 116 GLN A CA 1
ATOM 967 C C . GLN A 1 116 ? -14.397 -2.841 20.141 1.00 76.38 116 GLN A C 1
ATOM 969 O O . GLN A 1 116 ? -15.413 -2.152 20.124 1.00 76.38 116 GLN A O 1
ATOM 974 N N . ASN A 1 117 ? -14.417 -4.145 19.831 1.00 78.12 117 ASN A N 1
ATOM 975 C CA . ASN A 1 117 ? -15.592 -4.900 19.369 1.00 78.12 117 ASN A CA 1
ATOM 976 C C . ASN A 1 117 ? -16.210 -4.380 18.055 1.00 78.12 117 ASN A C 1
ATOM 978 O O . ASN A 1 117 ? -17.372 -4.650 17.749 1.00 78.12 117 ASN A O 1
ATOM 982 N N . ILE A 1 118 ? -15.436 -3.651 17.247 1.00 77.38 118 ILE A N 1
ATOM 983 C CA . ILE A 1 118 ? -15.888 -3.106 15.967 1.00 77.38 118 ILE A CA 1
ATOM 984 C C . ILE A 1 118 ? -15.391 -4.024 14.847 1.00 77.38 118 ILE A C 1
ATOM 986 O O . ILE A 1 118 ? -14.215 -4.031 14.477 1.00 77.38 118 ILE A O 1
ATOM 990 N N . HIS A 1 119 ? -16.299 -4.837 14.303 1.00 74.94 119 HIS A N 1
ATOM 991 C CA . HIS A 1 119 ? -15.969 -5.806 13.258 1.00 74.94 119 HIS A CA 1
ATOM 992 C C . HIS A 1 119 ? -15.920 -5.159 11.871 1.00 74.94 119 HIS A C 1
ATOM 994 O O . HIS A 1 119 ? -16.856 -4.479 11.462 1.00 74.94 119 HIS A O 1
ATOM 1000 N N . ILE A 1 120 ? -14.885 -5.490 11.089 1.00 67.94 120 ILE A N 1
ATOM 1001 C CA . ILE A 1 120 ? -14.625 -4.993 9.717 1.00 67.94 120 ILE A CA 1
ATOM 1002 C C . ILE A 1 120 ? -15.845 -5.062 8.790 1.00 67.94 120 ILE A C 1
ATOM 1004 O O . ILE A 1 120 ? -16.049 -4.197 7.938 1.00 67.94 120 ILE A O 1
ATOM 1008 N N . GLN A 1 121 ? -16.683 -6.077 8.987 1.00 69.69 121 GLN A N 1
ATOM 1009 C CA . GLN A 1 121 ? -17.882 -6.338 8.194 1.00 69.69 121 GLN A CA 1
ATOM 1010 C C . GLN A 1 121 ? -18.958 -5.248 8.331 1.00 69.69 121 GLN A C 1
ATOM 1012 O O . GLN A 1 121 ? -19.804 -5.125 7.449 1.00 69.69 121 GLN A O 1
ATOM 1017 N N . GLN A 1 122 ? -18.922 -4.444 9.398 1.00 69.00 122 GLN A N 1
ATOM 1018 C CA . GLN A 1 122 ? -19.898 -3.377 9.642 1.00 69.00 122 GLN A CA 1
ATOM 1019 C C . GLN A 1 122 ? -19.671 -2.147 8.748 1.00 69.00 122 GLN A C 1
ATOM 1021 O O . GLN A 1 122 ? -20.609 -1.406 8.467 1.00 69.00 122 GLN A O 1
ATOM 1026 N N . PHE A 1 123 ? -18.441 -1.931 8.275 1.00 69.06 123 PHE A N 1
ATOM 1027 C CA . PHE A 1 123 ? -18.062 -0.745 7.492 1.00 69.06 123 PHE A CA 1
ATOM 1028 C C . PHE A 1 123 ? -17.535 -1.087 6.101 1.00 69.06 123 PHE A C 1
ATOM 1030 O O . PHE A 1 123 ? -17.603 -0.247 5.198 1.00 69.06 123 PHE A O 1
ATOM 1037 N N . ILE A 1 124 ? -17.044 -2.312 5.895 1.00 72.38 124 ILE A N 1
ATOM 1038 C CA . ILE A 1 124 ? -16.507 -2.752 4.611 1.00 72.38 124 ILE A CA 1
ATOM 1039 C C . ILE A 1 124 ? -17.219 -4.024 4.151 1.00 72.38 124 ILE A C 1
ATOM 1041 O O . ILE A 1 124 ? -17.271 -5.013 4.884 1.00 72.38 124 ILE A O 1
ATOM 1045 N N . PRO A 1 125 ? -17.719 -4.048 2.905 1.00 77.75 125 PRO A N 1
ATOM 1046 C CA . PRO A 1 125 ? -18.203 -5.272 2.290 1.00 77.75 125 PRO A CA 1
ATOM 1047 C C . PRO A 1 125 ? -16.996 -6.174 1.970 1.00 77.75 125 PRO A C 1
ATOM 1049 O O . PRO A 1 125 ? -16.397 -6.093 0.899 1.00 77.75 125 PRO A O 1
ATOM 1052 N N . VAL A 1 126 ? -16.619 -7.025 2.929 1.00 74.69 126 VAL A N 1
ATOM 1053 C CA . VAL A 1 126 ? -15.374 -7.819 2.894 1.00 74.69 126 VAL A CA 1
ATOM 1054 C C . VAL A 1 126 ? -15.314 -8.759 1.687 1.00 74.69 126 VAL A C 1
ATOM 1056 O O . VAL A 1 126 ? -14.266 -8.889 1.066 1.00 74.69 126 VAL A O 1
ATOM 1059 N N . LYS A 1 127 ? -16.447 -9.373 1.316 1.00 79.44 127 LYS A N 1
ATOM 1060 C CA . LYS A 1 127 ? -16.535 -10.329 0.198 1.00 79.44 127 LYS A CA 1
ATOM 1061 C C . LYS A 1 127 ? -16.145 -9.715 -1.159 1.00 79.44 127 LYS A C 1
ATOM 1063 O O . LYS A 1 127 ? -15.203 -10.219 -1.763 1.00 79.44 127 LYS A O 1
ATOM 1068 N N . PRO A 1 128 ? -16.801 -8.642 -1.654 1.00 80.19 128 PRO A N 1
ATOM 1069 C CA . PRO A 1 128 ? -16.402 -8.034 -2.922 1.00 80.19 128 PRO A CA 1
ATOM 1070 C C . PRO A 1 128 ? -15.006 -7.412 -2.848 1.00 80.19 128 PRO A C 1
ATOM 1072 O O . PRO A 1 128 ? -14.264 -7.510 -3.816 1.00 80.19 128 PRO A O 1
ATOM 1075 N N . TRP A 1 129 ? -14.607 -6.831 -1.709 1.00 81.56 129 TRP A N 1
ATOM 1076 C CA . TRP A 1 129 ? -13.255 -6.284 -1.562 1.00 81.56 129 TRP A CA 1
ATOM 1077 C C . TRP A 1 129 ? -12.171 -7.364 -1.713 1.00 81.56 129 TRP A C 1
ATOM 1079 O O . TRP A 1 129 ? -11.222 -7.146 -2.460 1.00 81.56 129 TRP A O 1
ATOM 1089 N N . LEU A 1 130 ? -12.341 -8.533 -1.078 1.00 83.62 130 LEU A N 1
ATOM 1090 C CA . LEU A 1 130 ? -11.432 -9.678 -1.223 1.00 83.62 130 LEU A CA 1
ATOM 1091 C C . LEU A 1 130 ? -11.393 -10.213 -2.655 1.00 83.62 130 LEU A C 1
ATOM 1093 O O . LEU A 1 130 ? -10.325 -10.548 -3.154 1.00 83.62 130 LEU A O 1
ATOM 1097 N N . LEU A 1 131 ? -12.547 -10.292 -3.322 1.00 85.94 131 LEU A N 1
ATOM 1098 C CA . LEU A 1 131 ? -12.609 -10.770 -4.701 1.00 85.94 131 LEU A CA 1
ATOM 1099 C C . LEU A 1 131 ? -11.837 -9.835 -5.642 1.00 85.94 131 LEU A C 1
ATOM 1101 O O . LEU A 1 131 ? -10.995 -10.289 -6.412 1.00 85.94 131 LEU A O 1
ATOM 1105 N N . TYR A 1 132 ? -12.089 -8.526 -5.560 1.00 85.50 132 TYR A N 1
ATOM 1106 C CA . TYR A 1 132 ? -11.415 -7.554 -6.416 1.00 85.50 132 TYR A CA 1
ATOM 1107 C C . TYR A 1 132 ? -9.920 -7.431 -6.113 1.00 85.50 132 TYR A C 1
ATOM 1109 O O . TYR A 1 132 ? -9.123 -7.312 -7.044 1.00 85.50 132 TYR A O 1
ATOM 1117 N N . SER A 1 133 ? -9.521 -7.483 -4.838 1.00 84.56 133 SER A N 1
ATOM 1118 C CA . SER A 1 133 ? -8.105 -7.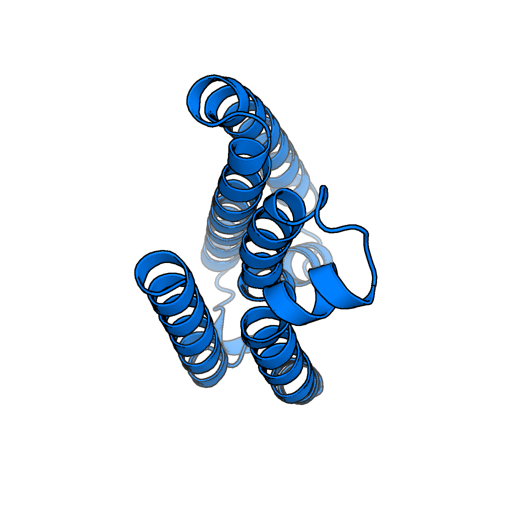462 -4.468 1.00 84.56 133 SER A CA 1
ATOM 1119 C C . SER A 1 133 ? -7.379 -8.715 -4.954 1.00 84.56 133 SER A C 1
ATOM 1121 O O . SER A 1 133 ? -6.295 -8.586 -5.518 1.00 84.56 133 SER A O 1
ATOM 1123 N N . ALA A 1 134 ? -7.992 -9.898 -4.837 1.00 87.38 134 ALA A N 1
ATOM 1124 C CA . ALA A 1 134 ? -7.433 -11.141 -5.361 1.00 87.38 134 ALA A CA 1
ATOM 1125 C C . ALA A 1 134 ? -7.240 -11.080 -6.882 1.00 87.38 134 ALA A C 1
ATOM 1127 O O . ALA A 1 134 ? -6.156 -11.395 -7.364 1.00 87.38 134 ALA A O 1
ATOM 1128 N N . ILE A 1 135 ? -8.244 -10.608 -7.632 1.00 88.94 135 ILE A N 1
ATOM 1129 C CA . ILE A 1 135 ? -8.132 -10.431 -9.089 1.00 88.94 135 ILE A CA 1
ATOM 1130 C C . ILE A 1 135 ? -6.969 -9.494 -9.428 1.00 88.94 135 ILE A C 1
ATOM 1132 O O . ILE A 1 135 ? -6.143 -9.817 -10.277 1.00 88.94 135 ILE A O 1
ATOM 1136 N N . LEU A 1 136 ? -6.875 -8.350 -8.751 1.00 88.06 136 LEU A N 1
ATOM 1137 C CA . LEU A 1 136 ? -5.855 -7.344 -9.042 1.00 88.06 136 LEU A CA 1
ATOM 1138 C C . LEU A 1 136 ? -4.439 -7.865 -8.735 1.00 88.06 136 LEU A C 1
ATOM 1140 O O . LEU A 1 136 ? -3.532 -7.671 -9.542 1.00 88.06 136 LEU A O 1
ATOM 1144 N N . VAL A 1 137 ? -4.263 -8.595 -7.627 1.00 88.00 137 VAL A N 1
ATOM 1145 C CA . VAL A 1 137 ? -2.993 -9.259 -7.282 1.00 88.00 137 VAL A CA 1
ATOM 1146 C C . VAL A 1 137 ? -2.639 -10.345 -8.297 1.00 88.00 137 VAL A C 1
ATOM 1148 O O . VAL A 1 137 ? -1.494 -10.405 -8.736 1.00 88.00 137 VAL A O 1
ATOM 1151 N N . VAL A 1 138 ? -3.600 -11.174 -8.713 1.00 89.44 138 VAL A N 1
ATOM 1152 C CA . VAL A 1 138 ? -3.365 -12.214 -9.727 1.00 89.44 138 VAL A CA 1
ATOM 1153 C C . VAL A 1 138 ? -2.920 -11.590 -11.048 1.00 89.44 138 VAL A C 1
ATOM 1155 O O . VAL A 1 138 ? -1.936 -12.043 -11.625 1.00 89.44 138 VAL A O 1
ATOM 1158 N N . VAL A 1 139 ? -3.579 -10.524 -11.510 1.00 88.25 139 VAL A N 1
ATOM 1159 C CA . VAL A 1 139 ? -3.193 -9.853 -12.763 1.00 88.25 139 VAL A CA 1
ATOM 1160 C C . VAL A 1 139 ? -1.834 -9.162 -12.639 1.00 88.25 139 VAL A C 1
ATOM 1162 O O . VAL A 1 139 ? -1.047 -9.226 -13.580 1.00 88.25 139 VAL A O 1
ATOM 1165 N N . PHE A 1 140 ? -1.508 -8.577 -11.482 1.00 88.44 140 PHE A N 1
ATOM 1166 C CA . PHE A 1 140 ? -0.161 -8.064 -11.214 1.00 88.44 140 PHE A CA 1
ATOM 1167 C C . PHE A 1 140 ? 0.901 -9.163 -11.320 1.00 88.44 140 PHE A C 1
ATOM 1169 O O . PHE A 1 140 ? 1.887 -8.988 -12.029 1.00 88.44 140 PHE A O 1
ATOM 1176 N N . ILE A 1 141 ? 0.683 -10.307 -10.665 1.00 87.75 141 ILE A N 1
ATOM 1177 C CA . ILE A 1 141 ? 1.614 -11.441 -10.704 1.00 87.75 141 ILE A CA 1
ATOM 1178 C C . ILE A 1 141 ? 1.776 -11.937 -12.142 1.00 87.75 141 ILE A C 1
ATOM 1180 O O . ILE A 1 141 ? 2.901 -12.054 -12.618 1.00 87.75 141 ILE A O 1
ATOM 1184 N N . LEU A 1 142 ? 0.673 -12.170 -12.860 1.00 87.50 142 LEU A N 1
ATOM 1185 C CA . LEU A 1 142 ? 0.724 -12.588 -14.262 1.00 87.50 142 LEU A CA 1
ATOM 1186 C C . LEU A 1 142 ? 1.516 -11.591 -15.110 1.00 87.50 142 LEU A C 1
ATOM 1188 O O . LEU A 1 142 ? 2.356 -12.000 -15.902 1.00 87.50 142 LEU A O 1
ATOM 1192 N N . LYS A 1 143 ? 1.309 -10.290 -14.913 1.00 86.38 143 LYS A N 1
ATOM 1193 C CA . LYS A 1 143 ? 2.060 -9.272 -15.643 1.00 86.38 143 LYS A CA 1
ATOM 1194 C C . LYS A 1 143 ? 3.558 -9.321 -15.347 1.00 86.38 143 LYS A C 1
ATOM 1196 O O . LYS A 1 143 ? 4.339 -9.245 -16.281 1.00 86.38 143 LYS A O 1
ATOM 1201 N N . VAL A 1 144 ? 3.951 -9.462 -14.084 1.00 84.81 144 VAL A N 1
ATOM 1202 C CA . VAL A 1 144 ? 5.369 -9.549 -13.693 1.00 84.81 144 VAL A CA 1
ATOM 1203 C C . VAL A 1 144 ? 6.034 -10.824 -14.231 1.00 84.81 144 VAL A C 1
ATOM 1205 O O . VAL A 1 144 ? 7.228 -10.814 -14.502 1.00 84.81 144 VAL A O 1
ATOM 1208 N N . PHE A 1 145 ? 5.284 -11.920 -14.390 1.00 83.69 145 PHE A N 1
ATOM 1209 C CA . PHE A 1 145 ? 5.813 -13.178 -14.933 1.00 83.69 145 PHE A CA 1
ATOM 1210 C C . PHE A 1 145 ? 5.845 -13.240 -16.470 1.00 83.69 145 PHE A C 1
ATOM 1212 O O . PHE A 1 145 ? 6.732 -13.890 -17.018 1.00 83.69 145 PHE A O 1
ATOM 1219 N N . PHE A 1 146 ? 4.870 -12.638 -17.161 1.00 78.19 146 PHE A N 1
ATOM 1220 C CA . PHE A 1 146 ? 4.715 -12.733 -18.622 1.00 78.19 146 PHE A CA 1
ATOM 1221 C C . PHE A 1 146 ? 5.172 -11.486 -19.400 1.00 78.19 146 PHE A C 1
ATOM 1223 O O . PHE A 1 146 ? 5.261 -11.559 -20.627 1.00 78.19 146 PHE A O 1
ATOM 1230 N N . GLY A 1 147 ? 5.394 -10.351 -18.731 1.00 64.12 147 GLY A N 1
ATOM 1231 C CA . GLY A 1 147 ? 5.814 -9.077 -19.331 1.00 64.12 147 GLY A CA 1
ATOM 1232 C C . GLY A 1 147 ? 7.274 -8.753 -19.069 1.00 64.12 147 GLY A C 1
ATOM 1233 O O . GLY A 1 147 ? 7.870 -8.107 -19.959 1.00 64.12 147 GLY A O 1
#

pLDDT: mean 82.8, std 7.03, range [54.66, 94.69]

Sequence (147 aa):
HKSLRLMHFLFPISLFLLIFSGPLFKFLYAPAYIPAAHIFDVYVLLIISRLIFPQTVLLAIHQNQKLLWATGFEWIIKIGLNIWFLYIFGLPGIAYATVLAYLSEKLIHIYFLWMQNIHIQQFIPVKPWLLYSAILVVVFILKVFFG